Protein AF-A0A317Z9R5-F1 (afdb_monomer)

Organism: Staphylococcus pseudintermedius (NCBI:txid283734)

Foldseek 3Di:
DEDEAEEAAQQADRQLVQQVCCVVPVPYHGYYAHPHHDPQAHRDPVRVVVCVVVVTDGDGGHD

Sequence (63 aa):
MKIVFVCTGNTCRSPLAESIAKQLMPDFEIVSRGLMAQEGQPISSHSRELLQRHELPIPKGAQ

InterPro domains:
  IPR017867 Protein-tyrosine phosphatase, low molecular weight [PR00719] (3-20)
  IPR017867 Protein-tyrosine phosphatase, low molecular weight [PR00719] (39-55)
  IPR023485 Phosphotyrosine protein phosphatase I [PF01451] (2-58)
  IPR036196 Phosphotyrosine protein phosphatase I superfamily [SSF52788] (1-59)

Solvent-accessible surface area (backbone atoms only — not comparable to full-atom values): 3352 Å² total; per-residue (Å²): 100,78,48,75,35,72,35,55,49,19,26,45,69,10,41,53,51,26,28,54,44,45,71,78,38,72,86,42,52,62,40,48,27,24,85,63,34,53,74,65,38,64,54,36,69,70,48,49,50,50,31,59,76,68,74,38,64,82,66,77,44,8,65

Radius of gyration: 10.76 Å; Cα contacts (8 Å, |Δi|>4): 126; chains: 1; bounding box: 27×14×29 Å

Structure (mmCIF, N/CA/C/O backbone):
data_AF-A0A317Z9R5-F1
#
_entry.id   AF-A0A317Z9R5-F1
#
loop_
_atom_site.group_PDB
_atom_site.id
_atom_site.type_symbol
_atom_site.label_atom_id
_atom_site.label_alt_id
_atom_site.label_comp_id
_atom_site.label_asym_id
_atom_site.label_entity_id
_atom_site.label_seq_id
_atom_site.pdbx_PDB_ins_code
_atom_site.Cartn_x
_atom_site.Cartn_y
_atom_site.Cartn_z
_atom_site.occupancy
_atom_site.B_iso_or_equiv
_atom_site.auth_seq_id
_atom_site.auth_comp_id
_atom_site.auth_asym_id
_atom_site.auth_atom_id
_atom_site.pdbx_PDB_model_num
ATOM 1 N N . MET A 1 1 ? -5.955 0.498 17.155 1.00 94.38 1 MET A N 1
ATOM 2 C CA . MET A 1 1 ? -4.931 -0.561 16.956 1.00 94.38 1 MET A CA 1
ATOM 3 C C . MET A 1 1 ? -4.197 -0.275 15.652 1.00 94.38 1 MET A C 1
ATOM 5 O O . MET A 1 1 ? -4.827 0.258 14.746 1.00 94.38 1 MET A O 1
ATOM 9 N N . LYS A 1 2 ? -2.898 -0.587 15.559 1.00 97.75 2 LYS A N 1
ATOM 10 C CA . LYS A 1 2 ? -2.079 -0.333 14.364 1.00 97.75 2 LYS A CA 1
ATOM 11 C C . LYS A 1 2 ? -1.721 -1.635 13.655 1.00 97.75 2 LYS A C 1
ATOM 13 O O . LYS A 1 2 ? -1.288 -2.577 14.313 1.00 97.75 2 LYS A O 1
ATOM 18 N N . ILE A 1 3 ? -1.873 -1.667 12.332 1.00 98.31 3 ILE A N 1
ATOM 19 C CA . ILE A 1 3 ? -1.527 -2.806 11.476 1.00 98.31 3 ILE A CA 1
ATOM 20 C C . ILE A 1 3 ? -0.500 -2.352 10.442 1.00 98.31 3 ILE A C 1
ATOM 22 O O . ILE A 1 3 ? -0.677 -1.333 9.774 1.00 98.31 3 ILE A O 1
ATOM 26 N N . VAL A 1 4 ? 0.575 -3.131 10.314 1.00 98.31 4 VAL A N 1
ATOM 27 C CA . VAL A 1 4 ? 1.662 -2.874 9.368 1.00 98.31 4 VAL A CA 1
ATOM 28 C C . VAL A 1 4 ? 1.752 -4.031 8.380 1.00 98.31 4 VAL A C 1
ATOM 30 O O . VAL A 1 4 ? 2.130 -5.140 8.753 1.00 98.31 4 VAL A O 1
ATOM 33 N N . PHE A 1 5 ? 1.437 -3.776 7.111 1.00 98.44 5 PHE A N 1
ATOM 34 C CA . PHE A 1 5 ? 1.664 -4.746 6.038 1.00 98.44 5 PHE A CA 1
ATOM 35 C C . PHE A 1 5 ? 3.109 -4.663 5.549 1.00 98.44 5 PHE A C 1
ATOM 37 O O . PHE A 1 5 ? 3.575 -3.597 5.151 1.00 98.44 5 PHE A O 1
ATOM 44 N N . VAL A 1 6 ? 3.822 -5.786 5.516 1.00 98.38 6 VAL A N 1
ATOM 45 C CA . VAL A 1 6 ? 5.238 -5.820 5.122 1.00 98.38 6 VAL A CA 1
ATOM 46 C C . VAL A 1 6 ? 5.421 -6.658 3.859 1.00 98.38 6 VAL A C 1
ATOM 48 O O . VAL A 1 6 ? 4.867 -7.748 3.739 1.00 98.38 6 VAL A O 1
ATOM 51 N N . CYS A 1 7 ? 6.198 -6.157 2.896 1.00 98.19 7 CYS A N 1
ATOM 52 C CA . CYS A 1 7 ? 6.702 -6.963 1.778 1.00 98.19 7 CYS A CA 1
ATOM 53 C C . CYS A 1 7 ? 8.197 -6.686 1.539 1.00 98.19 7 CYS A C 1
ATOM 55 O O . CYS A 1 7 ? 8.872 -6.168 2.420 1.00 98.19 7 CYS A O 1
ATOM 57 N N . THR A 1 8 ? 8.748 -7.049 0.378 1.00 98.12 8 THR A N 1
ATOM 58 C CA . THR A 1 8 ? 10.169 -6.799 0.078 1.00 98.12 8 THR A CA 1
ATOM 59 C C . THR A 1 8 ? 10.430 -5.320 -0.229 1.00 98.12 8 THR A C 1
ATOM 61 O O . THR A 1 8 ? 11.056 -4.646 0.573 1.00 98.12 8 THR A O 1
ATOM 64 N N . GLY A 1 9 ? 9.919 -4.790 -1.346 1.00 97.62 9 GLY A N 1
ATOM 65 C CA . GLY A 1 9 ? 10.261 -3.433 -1.811 1.00 97.62 9 GLY A CA 1
ATOM 66 C C . GLY A 1 9 ? 9.261 -2.323 -1.467 1.00 97.62 9 GLY A C 1
ATOM 67 O O . GLY A 1 9 ? 9.482 -1.190 -1.855 1.00 97.62 9 GLY A O 1
ATOM 68 N N . ASN A 1 10 ? 8.137 -2.633 -0.810 1.00 98.12 10 ASN A N 1
ATOM 69 C CA . ASN A 1 10 ? 7.029 -1.692 -0.547 1.00 98.12 10 ASN A CA 1
ATOM 70 C C . ASN A 1 10 ? 6.462 -0.964 -1.785 1.00 98.12 10 ASN A C 1
ATOM 72 O O . ASN A 1 10 ? 5.952 0.142 -1.688 1.00 98.12 10 ASN A O 1
ATOM 76 N N . THR A 1 11 ? 6.480 -1.609 -2.953 1.00 98.06 11 THR A N 1
ATOM 77 C CA . THR A 1 11 ? 5.981 -1.017 -4.212 1.00 98.06 11 THR A CA 1
ATOM 78 C C . THR A 1 11 ? 4.814 -1.770 -4.853 1.00 98.06 11 THR A C 1
ATOM 80 O O . THR A 1 11 ? 4.217 -1.268 -5.806 1.00 98.06 11 THR A O 1
ATOM 83 N N . CYS A 1 12 ? 4.470 -2.968 -4.361 1.00 97.56 12 CYS A N 1
ATOM 84 C CA . CYS A 1 12 ? 3.401 -3.788 -4.948 1.00 97.56 12 CYS A CA 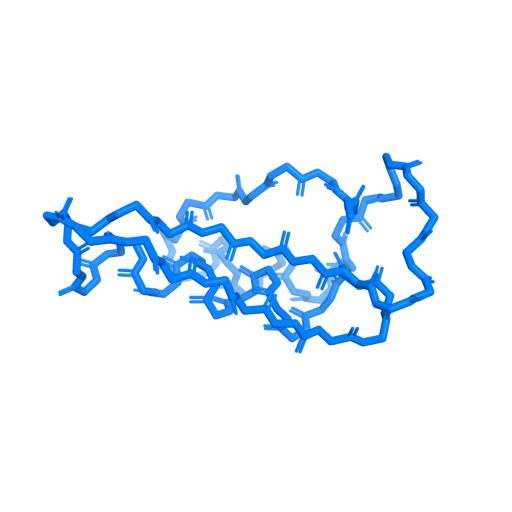1
ATOM 85 C C . CYS A 1 12 ? 2.422 -4.316 -3.893 1.00 97.56 12 CYS A C 1
ATOM 87 O O . CYS A 1 12 ? 1.362 -3.745 -3.666 1.00 97.56 12 CYS A O 1
ATOM 89 N N . ARG A 1 13 ? 2.806 -5.400 -3.205 1.00 98.25 13 ARG A N 1
ATOM 90 C CA . ARG A 1 13 ? 1.915 -6.180 -2.331 1.00 98.25 13 ARG A CA 1
ATOM 91 C C . ARG A 1 13 ? 1.465 -5.407 -1.094 1.00 98.25 13 ARG A C 1
ATOM 93 O O . ARG A 1 13 ? 0.271 -5.327 -0.835 1.00 98.25 13 ARG A O 1
ATOM 100 N N . SER A 1 14 ? 2.408 -4.846 -0.333 1.00 98.38 14 SER A N 1
ATOM 101 C CA . SER A 1 14 ? 2.054 -4.169 0.916 1.00 98.38 14 SER A CA 1
ATOM 102 C C . SER A 1 14 ? 1.314 -2.833 0.718 1.00 98.38 14 SER A C 1
ATOM 104 O O . SER A 1 14 ? 0.364 -2.623 1.468 1.00 98.38 14 SER A O 1
ATOM 106 N N . PRO A 1 15 ? 1.603 -1.999 -0.307 1.00 98.25 15 PRO A N 1
ATOM 107 C CA . PRO A 1 15 ? 0.758 -0.842 -0.624 1.00 98.25 15 PRO A CA 1
ATOM 108 C C . PRO A 1 15 ? -0.674 -1.219 -1.029 1.00 98.25 15 PRO A C 1
ATOM 110 O O . PRO A 1 15 ? -1.619 -0.585 -0.572 1.00 98.25 15 PRO A O 1
ATOM 113 N N . LEU A 1 16 ? -0.861 -2.274 -1.836 1.00 98.19 16 LEU A N 1
ATOM 114 C CA . 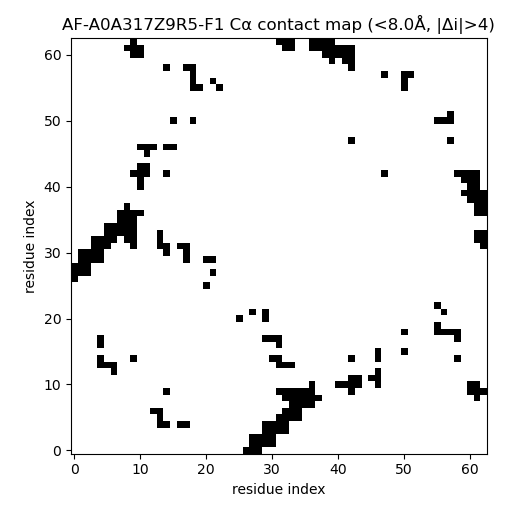LEU A 1 16 ? -2.204 -2.753 -2.193 1.00 98.19 16 LEU A CA 1
ATOM 115 C C . LEU A 1 16 ? -2.992 -3.185 -0.950 1.00 98.19 16 LEU A C 1
ATOM 117 O O . LEU A 1 16 ? -4.142 -2.787 -0.778 1.00 98.19 16 LEU A O 1
ATOM 121 N N . ALA A 1 17 ? -2.359 -3.961 -0.066 1.00 98.38 17 ALA A N 1
ATOM 122 C CA . ALA A 1 17 ? -2.979 -4.397 1.181 1.00 98.38 17 ALA A CA 1
ATOM 123 C C . ALA A 1 17 ? -3.337 -3.214 2.096 1.00 98.38 17 ALA A C 1
ATOM 125 O O . ALA A 1 17 ? -4.427 -3.201 2.662 1.00 98.38 17 ALA A O 1
ATOM 126 N N . GLU A 1 18 ? -2.466 -2.201 2.196 1.00 98.31 18 GLU A N 1
ATOM 127 C CA . GLU A 1 18 ? -2.748 -0.968 2.938 1.00 98.31 18 GLU A CA 1
ATOM 128 C C . GLU A 1 18 ? -4.020 -0.285 2.428 1.00 98.31 18 GLU A C 1
ATOM 130 O O . GLU A 1 18 ? -4.901 0.035 3.224 1.00 98.31 18 GLU A O 1
ATOM 135 N N . SER A 1 19 ? -4.151 -0.084 1.117 1.00 98.12 19 SER A N 1
ATOM 136 C CA . SER A 1 19 ? -5.318 0.596 0.550 1.00 98.12 19 SER A CA 1
ATOM 137 C C . SER A 1 19 ? -6.619 -0.167 0.753 1.00 98.12 19 SER A C 1
ATOM 139 O O . SER A 1 19 ? -7.626 0.436 1.121 1.00 98.12 19 SER A O 1
ATOM 141 N N . ILE A 1 20 ? -6.594 -1.487 0.546 1.00 98.38 20 ILE A N 1
ATOM 142 C CA . ILE A 1 20 ? -7.763 -2.352 0.740 1.00 98.38 20 ILE A CA 1
ATOM 143 C C . ILE A 1 20 ? -8.184 -2.331 2.213 1.00 98.38 20 ILE A C 1
ATOM 145 O O . ILE A 1 20 ? -9.351 -2.112 2.531 1.00 98.38 20 ILE A O 1
ATOM 149 N N . ALA A 1 21 ? -7.232 -2.504 3.132 1.00 98.06 21 ALA A N 1
ATOM 150 C CA . ALA A 1 21 ? -7.530 -2.526 4.558 1.00 98.06 21 ALA A CA 1
ATOM 151 C C . ALA A 1 21 ? -8.012 -1.165 5.079 1.00 98.06 21 ALA A C 1
ATOM 153 O O . ALA A 1 21 ? -8.895 -1.145 5.928 1.00 98.06 21 ALA A O 1
ATOM 154 N N . LYS A 1 22 ? -7.529 -0.033 4.547 1.00 97.12 22 LYS A N 1
ATOM 155 C CA . LYS A 1 22 ? -8.066 1.295 4.904 1.00 97.12 22 LYS A CA 1
ATOM 156 C C . LYS A 1 22 ? -9.557 1.436 4.602 1.00 97.12 22 LYS A C 1
ATOM 158 O O . LYS A 1 22 ? -10.256 2.097 5.360 1.00 97.12 22 LYS A O 1
ATOM 163 N N . GLN A 1 23 ? -10.040 0.827 3.519 1.00 96.81 23 GLN A N 1
ATOM 164 C CA . GLN A 1 23 ? -11.466 0.837 3.188 1.00 96.81 23 GLN A CA 1
ATOM 165 C C . GLN A 1 23 ? -12.268 -0.111 4.088 1.00 96.81 23 GLN A C 1
ATOM 167 O O . GLN A 1 23 ? -13.357 0.239 4.533 1.00 96.81 23 GLN A O 1
ATOM 172 N N . LEU A 1 24 ? -11.744 -1.311 4.351 1.00 97.62 24 LEU A N 1
ATOM 173 C CA . LEU A 1 24 ? -12.451 -2.342 5.121 1.00 97.62 24 LEU A CA 1
ATOM 174 C C . LEU A 1 24 ? -12.420 -2.106 6.638 1.00 97.62 24 LEU A C 1
ATOM 176 O O . LEU A 1 24 ? -13.283 -2.607 7.354 1.00 97.62 24 LEU A O 1
ATOM 180 N N . MET A 1 25 ? -11.407 -1.397 7.134 1.00 97.12 25 MET A N 1
ATOM 181 C CA . MET A 1 25 ? -11.098 -1.258 8.558 1.00 97.12 25 MET A CA 1
ATOM 182 C C . MET A 1 25 ? -10.797 0.207 8.924 1.00 97.12 25 MET A C 1
ATOM 184 O O . MET A 1 25 ? -9.674 0.517 9.330 1.00 97.12 25 MET A O 1
ATOM 188 N N . PRO A 1 26 ? -11.777 1.123 8.799 1.00 95.69 26 PRO A N 1
ATOM 189 C CA . PRO A 1 26 ? -11.556 2.563 8.972 1.00 95.69 26 PRO A CA 1
ATOM 190 C C . PRO A 1 26 ? -11.107 2.964 10.389 1.00 95.69 26 PRO A C 1
ATOM 192 O O . PRO A 1 26 ? -10.444 3.985 10.550 1.00 95.69 26 PRO A O 1
ATOM 195 N N . ASP A 1 27 ? -11.408 2.149 11.404 1.00 97.56 27 ASP A N 1
ATOM 196 C CA . ASP A 1 27 ? -11.053 2.417 12.808 1.00 97.56 27 ASP A CA 1
ATOM 197 C C . ASP A 1 27 ? -9.606 2.022 13.172 1.00 97.56 27 ASP A C 1
ATOM 199 O O . ASP A 1 27 ? -9.158 2.197 14.311 1.00 97.56 27 ASP A O 1
ATOM 203 N N . PHE A 1 28 ? -8.857 1.447 12.227 1.00 97.62 28 PHE A N 1
ATOM 204 C CA . PHE A 1 28 ? -7.489 0.982 12.441 1.00 97.62 28 PHE A CA 1
ATOM 205 C C . PHE A 1 28 ? -6.482 1.917 11.773 1.00 97.62 28 PHE A C 1
ATOM 207 O O . PHE A 1 28 ? -6.68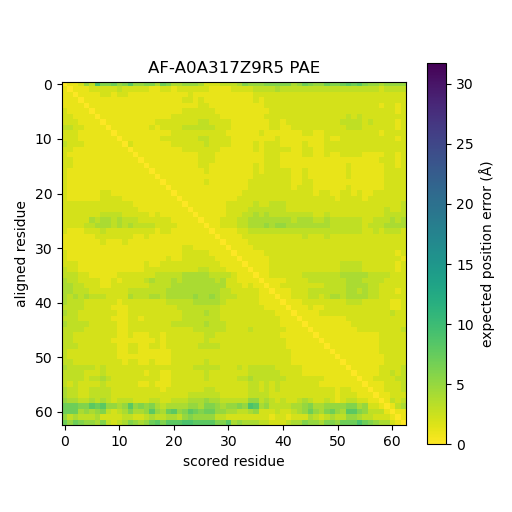8 2.418 10.670 1.00 97.62 28 PHE A O 1
ATOM 214 N N . GLU A 1 29 ? -5.327 2.103 12.413 1.00 98.00 29 GLU A N 1
ATOM 215 C CA . GLU A 1 29 ? -4.195 2.751 11.755 1.00 98.00 29 GLU A CA 1
ATOM 216 C C . GLU A 1 29 ? -3.534 1.731 10.823 1.00 98.00 29 GLU A C 1
ATOM 218 O O . GLU A 1 29 ? -2.863 0.801 11.280 1.00 98.00 29 GLU A O 1
ATOM 223 N N . ILE A 1 30 ? -3.738 1.893 9.517 1.00 98.00 30 ILE A N 1
ATOM 224 C CA . ILE A 1 30 ? -3.201 0.998 8.491 1.00 98.00 30 ILE A CA 1
ATOM 225 C C . ILE A 1 30 ? -2.032 1.666 7.766 1.00 98.00 30 ILE A C 1
ATOM 227 O O . ILE A 1 30 ? -2.184 2.738 7.173 1.00 98.00 30 ILE A O 1
ATOM 231 N N . VAL A 1 31 ? -0.879 0.997 7.763 1.00 97.88 31 VAL A N 1
ATOM 232 C CA . VAL A 1 31 ? 0.331 1.418 7.038 1.00 97.88 31 VAL A CA 1
ATOM 233 C C . VAL A 1 31 ? 1.026 0.220 6.382 1.00 97.88 31 VAL A C 1
ATOM 235 O O . VAL A 1 31 ? 0.783 -0.932 6.750 1.00 97.88 31 VAL A O 1
ATOM 238 N N . SER A 1 32 ? 1.931 0.475 5.437 1.00 97.94 32 SER A N 1
ATOM 239 C CA . SER A 1 32 ? 2.777 -0.549 4.817 1.00 97.94 32 SER A CA 1
ATOM 240 C C . SER A 1 32 ? 4.270 -0.214 4.859 1.00 97.94 32 SER A C 1
ATOM 242 O O . SER A 1 32 ? 4.646 0.952 4.935 1.00 97.94 32 SER A O 1
ATOM 244 N N . ARG A 1 33 ? 5.125 -1.245 4.855 1.00 98.19 33 ARG A N 1
ATOM 245 C CA . ARG A 1 33 ? 6.597 -1.148 4.855 1.00 98.19 33 ARG A CA 1
ATOM 246 C C . ARG A 1 33 ? 7.249 -2.183 3.939 1.00 98.19 33 ARG A C 1
ATOM 248 O O . ARG A 1 33 ? 6.592 -3.138 3.489 1.00 98.19 33 ARG A O 1
ATOM 255 N N . GLY A 1 34 ? 8.541 -2.006 3.670 1.00 97.81 34 GLY A N 1
ATOM 256 C CA . GLY A 1 34 ? 9.373 -2.946 2.921 1.00 97.81 34 GLY A CA 1
ATOM 257 C C . GLY A 1 34 ? 10.649 -3.325 3.664 1.00 97.81 34 GLY A C 1
ATOM 258 O O . GLY A 1 34 ? 11.332 -2.472 4.212 1.00 97.81 34 GLY A O 1
ATOM 259 N N . LEU A 1 35 ? 11.001 -4.611 3.648 1.00 98.12 35 LEU A N 1
ATOM 260 C CA . LEU A 1 35 ? 12.264 -5.104 4.221 1.00 98.12 35 LEU A CA 1
ATOM 261 C C . LEU A 1 35 ? 13.501 -4.567 3.483 1.00 98.12 35 LEU A C 1
ATOM 263 O O . LEU A 1 35 ? 14.581 -4.482 4.055 1.00 98.12 35 LEU A O 1
ATOM 267 N N . MET A 1 36 ? 13.338 -4.252 2.199 1.00 97.31 36 MET A N 1
ATOM 268 C CA . MET A 1 36 ? 14.354 -3.723 1.291 1.00 97.31 36 MET A CA 1
ATOM 269 C C . MET A 1 36 ? 13.736 -2.595 0.448 1.00 97.31 36 MET A C 1
ATOM 271 O O . MET A 1 36 ? 13.878 -2.570 -0.775 1.00 97.31 36 MET A O 1
ATOM 275 N N . ALA A 1 37 ? 12.952 -1.722 1.088 1.00 96.75 37 ALA A N 1
ATOM 276 C CA . ALA A 1 37 ? 12.367 -0.564 0.426 1.00 96.75 37 ALA A CA 1
ATOM 277 C C . ALA A 1 37 ? 13.456 0.444 0.050 1.00 96.75 37 ALA A C 1
ATOM 279 O O . ALA A 1 37 ? 14.357 0.734 0.837 1.00 96.75 37 ALA A O 1
ATOM 280 N N . GLN A 1 38 ? 13.341 1.005 -1.150 1.00 96.69 38 GLN A N 1
ATOM 281 C CA . GLN A 1 38 ? 14.054 2.225 -1.492 1.00 96.69 38 GLN A CA 1
ATOM 282 C C . GLN A 1 38 ? 13.133 3.398 -1.158 1.00 96.69 38 GLN A C 1
ATOM 284 O O . GLN A 1 38 ? 12.122 3.586 -1.833 1.00 96.69 38 GLN A O 1
ATOM 289 N N . GLU A 1 39 ? 13.467 4.156 -0.114 1.00 95.94 39 GLU A N 1
ATOM 290 C CA . GLU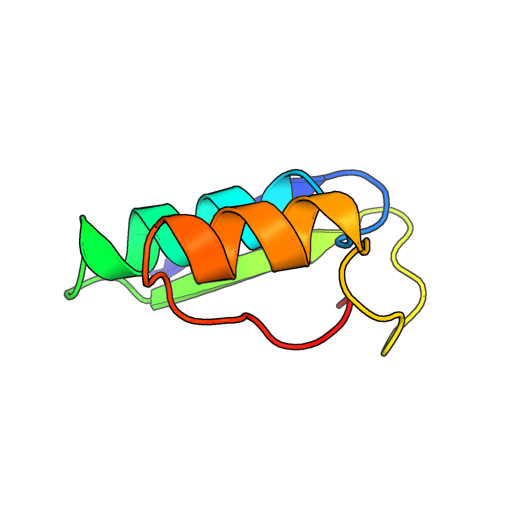 A 1 39 ? 12.642 5.264 0.382 1.00 95.94 39 GLU A CA 1
ATOM 291 C C . GLU A 1 39 ? 12.198 6.196 -0.757 1.00 95.94 39 GLU A C 1
ATOM 293 O O . GLU A 1 39 ? 12.996 6.619 -1.600 1.00 95.94 39 GLU A O 1
ATOM 298 N N . GLY A 1 40 ? 10.900 6.494 -0.803 1.00 94.50 40 GLY A N 1
ATOM 299 C CA . GLY A 1 40 ? 10.302 7.364 -1.812 1.00 94.50 40 GLY A CA 1
ATOM 300 C C . GLY A 1 40 ? 10.124 6.730 -3.195 1.00 94.50 40 GLY A C 1
ATOM 301 O O . GLY A 1 40 ? 9.562 7.381 -4.080 1.00 94.50 40 GLY A O 1
ATOM 302 N N . GLN A 1 41 ? 10.534 5.473 -3.409 1.00 96.94 41 GLN A N 1
ATOM 303 C CA . GLN A 1 41 ? 10.277 4.777 -4.671 1.00 96.94 41 GLN A CA 1
ATOM 304 C C . GLN A 1 41 ? 8.764 4.727 -4.942 1.00 96.94 41 GLN A C 1
ATOM 306 O O . GLN A 1 41 ? 7.985 4.3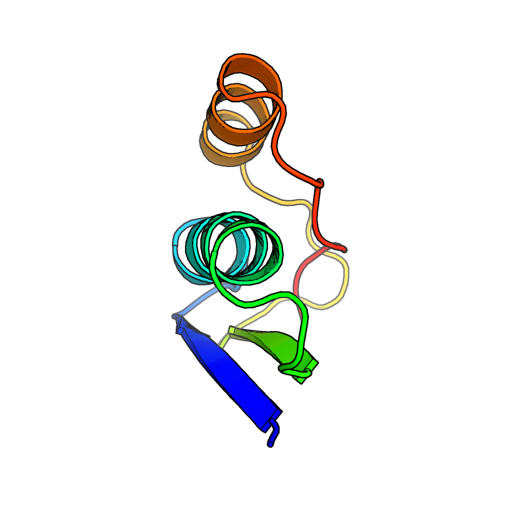55 -4.058 1.00 96.94 41 GLN A O 1
ATOM 311 N N . PRO A 1 42 ? 8.304 5.089 -6.151 1.00 97.06 42 PRO A N 1
ATOM 312 C CA . PRO A 1 42 ? 6.884 5.068 -6.451 1.00 97.06 42 PRO A CA 1
ATOM 313 C C . PRO A 1 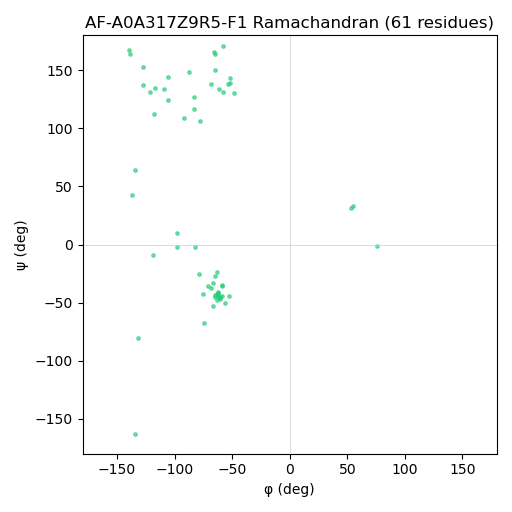42 ? 6.335 3.641 -6.407 1.00 97.06 42 PRO A C 1
ATOM 315 O O . PRO A 1 42 ? 7.013 2.668 -6.746 1.00 97.06 42 PRO A O 1
ATOM 318 N N . ILE A 1 43 ? 5.058 3.535 -6.045 1.00 97.12 43 ILE A N 1
ATOM 319 C CA . ILE A 1 43 ? 4.278 2.310 -6.222 1.00 97.12 43 ILE A CA 1
ATOM 320 C C . ILE A 1 43 ? 4.379 1.879 -7.689 1.00 97.12 43 ILE A C 1
ATOM 322 O O . ILE A 1 43 ? 4.307 2.714 -8.595 1.00 97.12 43 ILE A O 1
ATOM 326 N N . SER A 1 44 ? 4.542 0.576 -7.916 1.00 97.19 44 SER A N 1
ATOM 327 C CA . SER A 1 44 ? 4.600 -0.000 -9.259 1.00 97.19 44 SER A CA 1
ATOM 328 C C . SER A 1 44 ? 3.399 0.436 -10.099 1.00 97.19 44 SER A C 1
ATOM 330 O O . SER A 1 44 ? 2.277 0.535 -9.597 1.00 97.19 44 SER A O 1
ATOM 332 N N . SER A 1 45 ? 3.625 0.657 -11.395 1.00 97.25 45 SER A N 1
ATOM 333 C CA . SER A 1 45 ? 2.583 1.090 -12.334 1.00 97.25 45 SER A CA 1
ATOM 334 C C . SER A 1 45 ? 1.355 0.180 -12.293 1.00 97.25 45 SER A C 1
ATOM 336 O O . SER A 1 45 ? 0.238 0.671 -12.178 1.00 97.25 45 SER A O 1
ATOM 338 N N . HIS A 1 46 ? 1.569 -1.136 -12.275 1.00 97.31 46 HIS A N 1
ATOM 339 C CA . HIS A 1 46 ? 0.489 -2.117 -12.205 1.00 97.31 46 HIS A CA 1
ATOM 340 C C . HIS A 1 46 ? -0.323 -2.021 -10.905 1.00 97.31 46 HIS A C 1
ATOM 342 O O . HIS A 1 46 ? -1.550 -2.056 -10.929 1.00 97.31 46 HIS A O 1
ATOM 348 N N . SER A 1 47 ? 0.341 -1.846 -9.758 1.00 97.62 47 SER A N 1
ATOM 349 C CA . SER A 1 47 ? -0.379 -1.695 -8.487 1.00 97.62 47 SER A CA 1
ATOM 350 C C . SER A 1 47 ? -1.138 -0.370 -8.439 1.00 97.62 47 SER A C 1
ATOM 352 O O . SER A 1 47 ? -2.265 -0.330 -7.959 1.00 97.62 47 SER A O 1
ATOM 354 N N . ARG A 1 48 ? -0.568 0.706 -8.993 1.00 97.38 48 ARG A N 1
ATOM 355 C CA . ARG A 1 48 ? -1.252 1.999 -9.115 1.00 97.38 48 ARG A CA 1
ATOM 356 C C . ARG A 1 48 ? -2.501 1.905 -9.996 1.00 97.38 48 ARG A C 1
ATOM 358 O O . ARG A 1 48 ? -3.534 2.448 -9.620 1.00 97.38 48 ARG A O 1
ATOM 365 N N . GLU A 1 49 ? -2.414 1.203 -11.121 1.00 98.19 49 GLU A N 1
ATOM 366 C CA . GLU A 1 49 ? -3.542 0.960 -12.026 1.00 98.19 49 GLU A CA 1
ATOM 367 C C . GLU A 1 49 ? -4.676 0.203 -11.320 1.00 98.19 49 GLU A C 1
ATOM 369 O O . GLU A 1 49 ? -5.835 0.603 -11.416 1.00 98.19 49 GLU A O 1
ATOM 374 N N . LEU A 1 50 ? -4.351 -0.849 -10.559 1.00 98.06 50 LEU A N 1
ATOM 375 C CA . LEU A 1 50 ? -5.341 -1.595 -9.777 1.00 98.06 50 LEU A CA 1
ATOM 376 C C . LEU A 1 50 ? -6.021 -0.712 -8.727 1.00 98.06 50 LEU A C 1
ATOM 378 O O . LEU A 1 50 ? -7.244 -0.731 -8.618 1.00 98.06 50 LEU A O 1
ATOM 382 N N . LEU A 1 51 ? -5.253 0.093 -7.989 1.00 97.75 51 LEU A N 1
ATOM 383 C CA . LEU A 1 51 ? -5.815 1.016 -6.999 1.00 97.75 51 LEU A CA 1
ATOM 384 C C . LEU A 1 51 ? -6.792 2.003 -7.640 1.00 97.75 51 LEU A C 1
ATOM 386 O O . LEU A 1 51 ? -7.884 2.203 -7.122 1.00 97.75 51 LEU A O 1
ATOM 390 N N . GLN A 1 52 ? -6.429 2.572 -8.790 1.00 97.88 52 GLN A N 1
ATOM 391 C CA . GLN A 1 52 ? -7.295 3.493 -9.525 1.00 97.88 52 GLN A CA 1
ATOM 392 C C . GLN A 1 52 ? -8.557 2.801 -10.049 1.00 97.88 52 GLN A C 1
ATOM 394 O O . GLN A 1 52 ? -9.648 3.337 -9.886 1.00 97.88 52 GLN A O 1
ATOM 399 N N . ARG A 1 53 ? -8.425 1.603 -10.634 1.00 98.31 53 ARG A N 1
ATOM 400 C CA . ARG A 1 53 ? -9.556 0.815 -11.153 1.00 98.31 53 ARG A CA 1
ATOM 401 C C . ARG A 1 53 ? -10.591 0.495 -10.076 1.00 98.31 53 ARG A C 1
ATOM 403 O O . ARG A 1 53 ? -11.774 0.421 -10.384 1.00 98.31 53 ARG A O 1
ATOM 410 N N . HIS A 1 54 ? -10.139 0.269 -8.848 1.00 97.81 54 HIS A N 1
ATOM 411 C CA . HIS A 1 54 ? -10.995 -0.072 -7.714 1.00 97.81 54 HIS A CA 1
ATOM 412 C C . HIS A 1 54 ? -11.336 1.131 -6.822 1.00 97.81 54 HIS A C 1
ATOM 414 O O . HIS A 1 54 ? -11.883 0.930 -5.744 1.00 97.81 54 HIS A O 1
ATOM 420 N N . GLU A 1 55 ? -11.006 2.357 -7.250 1.00 97.69 55 GLU A N 1
ATOM 421 C CA . GLU A 1 55 ? -11.278 3.599 -6.507 1.00 97.69 55 GLU A CA 1
ATOM 422 C C . GLU A 1 55 ? -10.705 3.593 -5.077 1.00 97.69 55 GLU A C 1
ATOM 424 O O . GLU A 1 55 ? -11.246 4.181 -4.140 1.00 97.69 55 GLU A O 1
ATOM 429 N N . LEU A 1 56 ? -9.566 2.921 -4.909 1.00 97.31 56 LEU A N 1
ATOM 430 C CA . LEU A 1 56 ? -8.880 2.771 -3.636 1.00 97.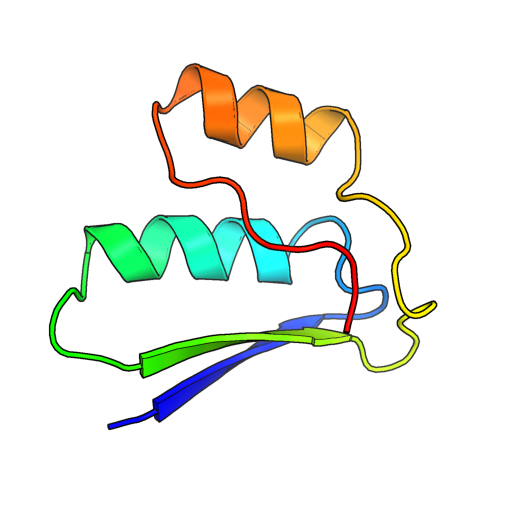31 56 LEU A CA 1
ATOM 431 C C . LEU A 1 56 ? -7.913 3.936 -3.374 1.00 97.31 56 LEU A C 1
ATOM 433 O O . LEU A 1 56 ? -7.293 4.464 -4.305 1.00 97.31 56 LEU A O 1
ATOM 437 N N . PRO A 1 57 ? -7.699 4.312 -2.098 1.00 94.69 57 PRO A N 1
ATOM 438 C CA . PRO A 1 57 ? -6.757 5.367 -1.746 1.00 94.69 57 PRO A CA 1
ATOM 439 C C . PRO A 1 57 ? -5.342 4.988 -2.182 1.00 94.69 57 PRO A C 1
ATOM 441 O O . PRO A 1 57 ? -4.885 3.880 -1.910 1.00 94.69 57 PRO A O 1
ATOM 444 N N . ILE A 1 58 ? -4.623 5.911 -2.823 1.00 94.81 58 ILE A N 1
ATOM 445 C CA . ILE A 1 58 ? -3.246 5.676 -3.275 1.00 94.81 58 ILE A CA 1
ATOM 446 C C . ILE A 1 58 ? -2.283 5.930 -2.101 1.00 94.81 58 ILE A C 1
ATOM 448 O O . ILE A 1 58 ? -2.212 7.065 -1.620 1.00 94.81 58 ILE A O 1
ATOM 452 N N . PRO A 1 59 ? -1.538 4.914 -1.621 1.00 92.19 59 PRO A N 1
ATOM 453 C CA . PRO A 1 59 ? -0.559 5.082 -0.556 1.00 92.19 59 PRO A CA 1
ATOM 454 C C . PRO A 1 59 ? 0.604 5.971 -0.991 1.00 92.19 59 PRO A C 1
ATOM 456 O O . PRO A 1 59 ? 0.832 6.227 -2.177 1.00 92.19 59 PRO A O 1
ATOM 459 N N . LYS A 1 60 ? 1.377 6.421 -0.005 1.00 87.25 60 LYS A N 1
ATOM 460 C CA . LYS A 1 60 ? 2.654 7.091 -0.265 1.00 87.25 60 LYS A CA 1
ATOM 461 C C . LYS A 1 60 ? 3.635 6.106 -0.924 1.00 87.25 60 LYS A C 1
ATOM 463 O O . LYS A 1 60 ? 3.416 4.897 -0.910 1.00 87.25 60 LYS A O 1
ATOM 468 N N . GLY A 1 61 ? 4.703 6.641 -1.520 1.00 88.31 61 GLY A N 1
ATOM 469 C CA . GLY A 1 61 ? 5.812 5.825 -2.024 1.00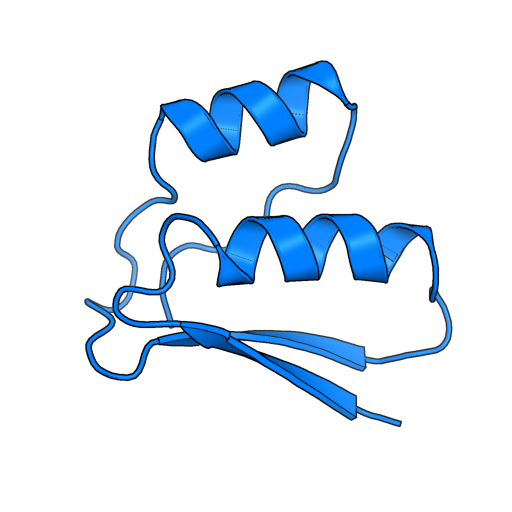 88.31 61 GLY A CA 1
ATOM 470 C C . GLY A 1 61 ? 6.446 4.964 -0.926 1.00 88.31 61 GLY A C 1
ATOM 471 O O . GLY A 1 61 ? 6.125 5.125 0.255 1.00 88.31 61 GLY A O 1
ATOM 472 N N . ALA A 1 62 ? 7.330 4.063 -1.346 1.00 94.50 62 ALA A N 1
ATOM 473 C CA . ALA A 1 62 ? 7.958 3.052 -0.510 1.00 94.50 62 ALA A CA 1
ATOM 474 C C . ALA A 1 62 ? 8.613 3.637 0.760 1.00 94.50 62 ALA A C 1
ATOM 476 O O . ALA A 1 62 ? 9.251 4.688 0.686 1.00 94.50 62 ALA A O 1
ATOM 477 N N . GLN A 1 63 ? 8.438 2.930 1.883 1.00 90.12 63 GLN A N 1
ATOM 478 C CA . GLN A 1 63 ? 8.890 3.218 3.255 1.00 90.12 63 GLN A CA 1
ATOM 479 C C . GLN A 1 63 ? 9.337 1.939 3.978 1.00 90.12 63 GLN A C 1
ATOM 481 O O . GLN A 1 63 ? 8.906 0.826 3.577 1.00 90.12 63 GLN A O 1
#

Nearest PDB structures (foldseek):
  4pic-assembly1_B  TM=8.923E-01  e=4.863E-05  Geobacillus stearothermophilus
  2wmy-assembly1_A  TM=8.982E-01  e=1.108E-04  Escherichia coli
  4d74-assembly1_A-2  TM=9.205E-01  e=3.808E-04  Erw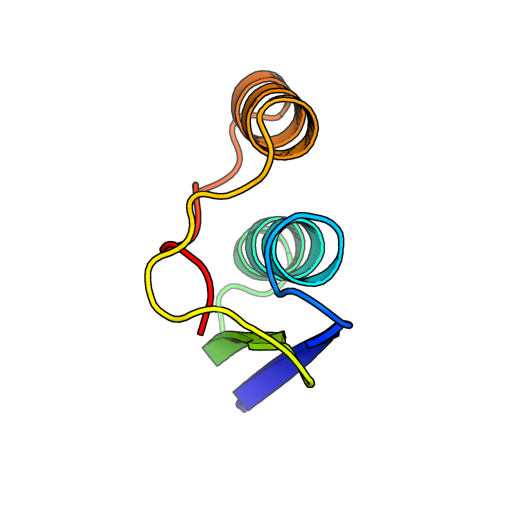inia amylovora ATCC 49946
  2wja-assembly2_B  TM=8.655E-01  e=2.267E-03  Escherichia coli
  2wja-assembly1_A  TM=8.207E-01  e=2.116E-03  Escherichia coli

Secondary structure (DSSP, 8-state):
-EEEEEESSSSSHHHHHHHHHHHH-TTSEEEEEETT--TTPPPPHHHHHHHHHTTPPPPPSP-

Mean predicted aligned error: 2.03 Å

pLDDT: mean 96.94, std 2.24, range [87.25, 98.44]